Protein AF-A0A4Y2RGJ5-F1 (afdb_monomer_lite)

InterPro domains:
  IPR006984 Fcf1/UTP23 [PF04900] (3-62)
  IPR029060 PIN-like domain superfamily [SSF88723] (2-63)

Sequence (67 aa):
MMDCLYGKCIPYITDCVLGELEKLGKKFRLALKIVKDPRFVRLTCMHKGTYADDCIVQRVTQVRIVC

Foldseek 3Di:
DCVVVVDDDQAEDEPLNLVVLVVVPDVSVVVNVVCPPPSYHYDYDPDPHRPPVVRVVVVCVVDVDDD

Structure (mmCIF, N/CA/C/O backbone):
data_AF-A0A4Y2RGJ5-F1
#
_entry.id   AF-A0A4Y2RGJ5-F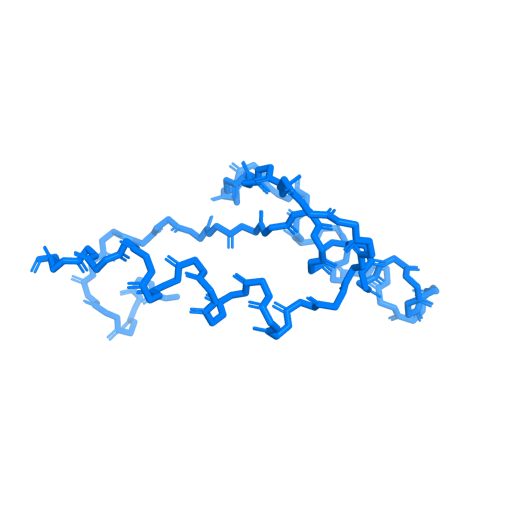1
#
loop_
_atom_site.group_PDB
_atom_site.id
_atom_site.type_symbol
_atom_site.label_atom_id
_atom_site.label_alt_id
_atom_site.label_comp_id
_atom_site.label_asym_id
_atom_site.label_entity_id
_a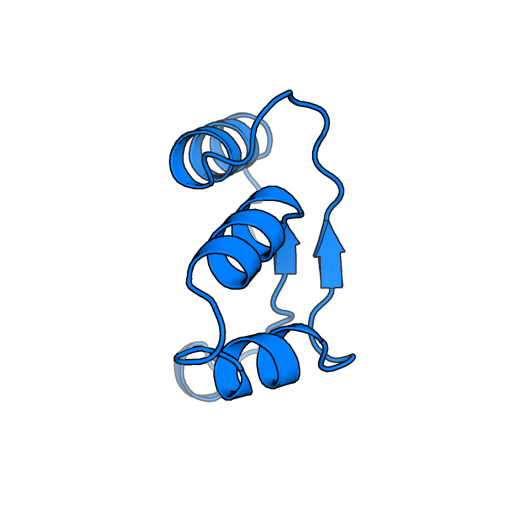tom_site.label_seq_id
_atom_site.pdbx_PDB_ins_code
_atom_site.Cartn_x
_atom_site.Cartn_y
_atom_site.Cartn_z
_atom_site.occupancy
_atom_site.B_iso_or_equiv
_atom_site.auth_seq_id
_atom_site.auth_comp_id
_atom_site.auth_asym_id
_atom_site.auth_atom_id
_atom_site.pdb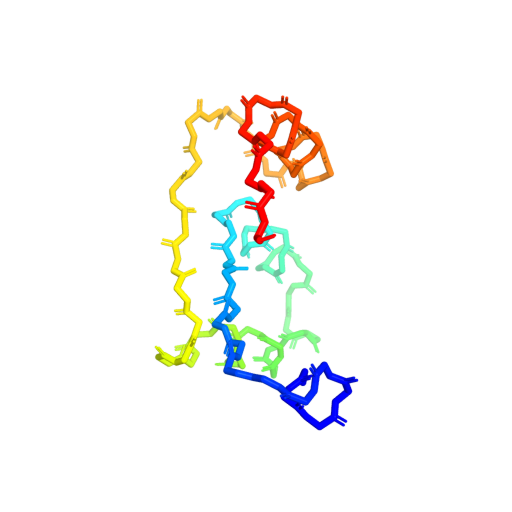x_PDB_model_num
ATOM 1 N N . MET A 1 1 ? -1.192 -0.069 -15.312 1.00 88.69 1 MET A N 1
ATOM 2 C CA . MET A 1 1 ? 0.249 -0.421 -15.301 1.00 88.69 1 MET A CA 1
ATOM 3 C C . MET A 1 1 ? 0.673 -1.069 -16.608 1.00 88.69 1 MET A C 1
ATOM 5 O O . MET A 1 1 ? 1.706 -0.668 -17.117 1.00 88.69 1 MET A O 1
ATOM 9 N N . MET A 1 2 ? -0.118 -1.992 -17.171 1.00 92.69 2 MET A N 1
ATOM 10 C CA . MET A 1 2 ? 0.226 -2.683 -18.423 1.00 92.69 2 MET A CA 1
ATOM 11 C C . MET A 1 2 ? 0.546 -1.727 -19.583 1.00 92.69 2 MET A C 1
ATOM 13 O O . MET A 1 2 ? 1.598 -1.877 -20.185 1.00 92.69 2 MET A O 1
ATOM 17 N N . ASP A 1 3 ? -0.264 -0.687 -19.811 1.00 93.81 3 ASP A N 1
ATOM 18 C CA . ASP A 1 3 ? -0.022 0.282 -20.901 1.00 93.81 3 ASP A CA 1
ATOM 19 C C . ASP A 1 3 ? 1.221 1.162 -20.690 1.00 93.81 3 ASP A C 1
ATOM 21 O O . ASP A 1 3 ? 1.736 1.753 -21.628 1.00 93.81 3 ASP A O 1
ATOM 25 N N . CYS A 1 4 ? 1.704 1.262 -19.448 1.00 95.56 4 CYS A N 1
ATOM 26 C CA . CYS A 1 4 ? 2.896 2.038 -19.103 1.00 95.56 4 CYS A CA 1
ATOM 27 C C . CYS A 1 4 ? 4.168 1.186 -19.207 1.00 95.56 4 CYS A C 1
ATOM 29 O O . CYS A 1 4 ? 5.193 1.651 -19.693 1.00 95.56 4 CYS A O 1
ATOM 31 N N . LEU A 1 5 ? 4.098 -0.070 -18.756 1.00 94.19 5 LEU A N 1
ATOM 32 C CA . LEU A 1 5 ? 5.243 -0.984 -18.703 1.00 94.19 5 LEU A CA 1
ATOM 33 C C . LEU A 1 5 ? 5.342 -1.906 -19.927 1.00 94.19 5 LEU A C 1
ATOM 35 O O . LEU A 1 5 ? 6.285 -2.684 -20.013 1.00 94.19 5 LEU A O 1
ATOM 39 N N . TYR A 1 6 ? 4.365 -1.852 -20.837 1.00 94.19 6 TYR A N 1
ATOM 40 C CA . TYR A 1 6 ? 4.250 -2.713 -22.019 1.00 94.19 6 TYR A CA 1
ATOM 41 C C . TYR A 1 6 ? 4.426 -4.212 -21.704 1.00 94.19 6 TYR A C 1
ATOM 43 O O . TYR A 1 6 ? 5.022 -4.965 -22.470 1.00 94.19 6 TYR A O 1
ATOM 51 N N . GLY A 1 7 ? 3.894 -4.656 -20.559 1.00 94.31 7 GLY A N 1
ATOM 52 C CA . GLY A 1 7 ? 4.044 -6.025 -20.061 1.00 94.31 7 GLY A CA 1
ATOM 53 C C . GLY A 1 7 ? 2.954 -6.430 -19.067 1.00 94.31 7 GLY A C 1
ATOM 54 O O . GLY A 1 7 ? 2.205 -5.593 -18.557 1.00 94.31 7 GLY A O 1
ATOM 55 N N . LYS A 1 8 ? 2.845 -7.737 -18.780 1.00 93.00 8 LYS A N 1
ATOM 56 C CA . LYS A 1 8 ? 1.873 -8.258 -17.805 1.00 93.00 8 LYS A CA 1
ATOM 57 C C . LYS A 1 8 ? 2.262 -7.805 -16.396 1.00 93.00 8 LYS A C 1
ATOM 59 O O . LYS A 1 8 ? 3.259 -8.258 -15.848 1.00 93.00 8 LYS A O 1
ATOM 64 N N . CYS A 1 9 ? 1.428 -6.972 -15.780 1.00 93.88 9 CYS A N 1
ATOM 65 C CA . CYS A 1 9 ? 1.607 -6.525 -14.398 1.00 93.88 9 CYS A CA 1
ATOM 66 C C . CYS A 1 9 ? 0.572 -7.176 -13.481 1.00 93.88 9 CYS A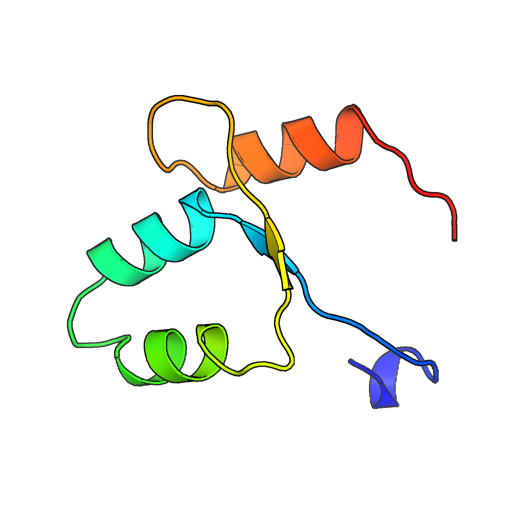 C 1
ATOM 68 O O . CYS A 1 9 ? -0.621 -7.149 -13.787 1.00 93.88 9 CYS A O 1
ATOM 70 N N . ILE A 1 10 ? 1.021 -7.697 -12.339 1.00 93.75 10 ILE A N 1
ATOM 71 C CA . ILE A 1 10 ? 0.153 -8.194 -11.267 1.00 93.75 10 ILE A CA 1
ATOM 72 C C . ILE A 1 10 ? 0.361 -7.282 -10.054 1.00 93.75 10 ILE A C 1
ATOM 74 O O . ILE A 1 10 ? 1.471 -7.251 -9.520 1.00 93.75 10 ILE A O 1
ATOM 78 N N . PRO A 1 11 ? -0.648 -6.505 -9.635 1.00 95.12 11 PRO A N 1
ATOM 79 C CA . PRO A 1 11 ? -0.521 -5.658 -8.463 1.00 95.12 11 PRO A CA 1
ATOM 80 C C . PRO A 1 11 ? -0.618 -6.484 -7.173 1.00 95.12 11 PRO A C 1
ATOM 82 O O . PRO A 1 11 ? -1.456 -7.378 -7.051 1.00 95.12 11 PRO A O 1
ATOM 85 N N . TYR A 1 12 ? 0.217 -6.142 -6.193 1.00 95.25 12 TYR A N 1
ATOM 86 C CA . TYR A 1 12 ? 0.208 -6.742 -4.861 1.00 95.25 12 TYR A CA 1
ATOM 87 C C . TYR A 1 12 ? -0.173 -5.696 -3.814 1.00 95.25 12 TYR A C 1
ATOM 89 O O . TYR A 1 12 ? 0.232 -4.538 -3.916 1.00 95.25 12 TYR A O 1
ATOM 97 N N . ILE A 1 13 ? -0.927 -6.104 -2.797 1.00 96.88 13 ILE A N 1
ATOM 98 C CA . ILE A 1 13 ? -1.341 -5.252 -1.676 1.00 96.88 13 ILE A CA 1
ATOM 99 C C . ILE A 1 13 ? -0.992 -5.935 -0.356 1.00 96.88 13 ILE A C 1
ATOM 101 O O . ILE A 1 13 ? -1.326 -7.098 -0.145 1.00 96.88 13 ILE A O 1
ATOM 105 N N . THR A 1 14 ? -0.304 -5.228 0.535 1.00 97.12 14 THR A N 1
ATOM 106 C CA . THR A 1 14 ? 0.035 -5.724 1.872 1.00 97.12 14 THR A CA 1
ATOM 107 C C . THR A 1 14 ? -1.101 -5.483 2.868 1.00 97.12 14 THR A C 1
ATOM 109 O O . THR A 1 14 ? -1.885 -4.540 2.728 1.00 97.12 14 THR A O 1
ATOM 112 N N . ASP A 1 15 ? -1.175 -6.310 3.914 1.00 96.75 15 ASP A N 1
ATOM 113 C CA . ASP A 1 15 ? -2.166 -6.148 4.990 1.00 96.75 15 ASP A CA 1
ATOM 114 C C . ASP A 1 15 ? -2.110 -4.768 5.658 1.00 96.75 15 ASP A C 1
ATOM 116 O O . ASP A 1 15 ? -3.148 -4.213 6.012 1.00 96.75 15 ASP A O 1
ATOM 120 N N . CYS A 1 16 ? -0.914 -4.198 5.823 1.00 97.50 16 CYS A N 1
ATOM 121 C CA . CYS A 1 16 ? -0.741 -2.886 6.441 1.00 97.50 16 CYS A CA 1
ATOM 122 C C . CYS A 1 16 ? -1.330 -1.749 5.593 1.00 97.50 16 CYS A C 1
ATOM 124 O O . CYS A 1 16 ? -2.050 -0.920 6.145 1.00 97.50 16 CYS A O 1
ATOM 126 N N . VAL A 1 17 ? -1.137 -1.767 4.265 1.00 97.12 17 VAL A N 1
ATOM 127 C CA . VAL A 1 17 ? -1.756 -0.799 3.338 1.00 97.12 17 VAL A CA 1
ATOM 128 C C . VAL A 1 17 ? -3.279 -0.915 3.383 1.00 97.12 17 VAL A C 1
ATOM 130 O O . VAL A 1 17 ? -3.981 0.095 3.426 1.00 97.12 17 VAL A O 1
ATOM 133 N N . LEU A 1 18 ? -3.810 -2.143 3.414 1.00 95.56 18 LEU A N 1
ATOM 134 C CA . LEU A 1 18 ? -5.251 -2.356 3.554 1.00 95.56 18 LEU A CA 1
ATOM 135 C C . LEU A 1 18 ? -5.766 -1.808 4.896 1.00 95.56 18 LEU A C 1
ATOM 137 O O . LEU A 1 18 ? -6.780 -1.113 4.919 1.00 95.56 18 LEU A O 1
ATOM 141 N N . GLY A 1 19 ? -5.049 -2.069 5.992 1.00 95.44 19 GLY A N 1
ATOM 142 C CA . GLY A 1 19 ? -5.396 -1.576 7.324 1.00 95.44 19 GLY A CA 1
ATOM 143 C C . GLY A 1 19 ? -5.360 -0.049 7.437 1.00 95.44 19 GLY A C 1
ATOM 144 O O . GLY A 1 19 ? -6.226 0.539 8.085 1.00 95.44 19 GLY A O 1
ATOM 145 N N . GLU A 1 20 ? -4.409 0.623 6.787 1.00 96.00 20 GLU A N 1
ATOM 146 C CA . GLU A 1 20 ? -4.408 2.089 6.683 1.00 96.00 20 GLU A CA 1
ATOM 147 C C . GLU A 1 20 ? -5.592 2.605 5.872 1.00 96.00 20 GLU A C 1
ATOM 149 O O . GLU A 1 20 ? -6.283 3.529 6.308 1.00 96.00 20 GLU A O 1
ATOM 154 N N . LEU A 1 21 ? -5.891 1.974 4.737 1.00 95.62 21 LEU A N 1
ATOM 155 C CA . LEU A 1 21 ? -7.013 2.367 3.890 1.00 95.62 21 LEU A CA 1
ATOM 156 C C . LEU A 1 21 ? -8.364 2.214 4.611 1.00 95.62 21 LEU A C 1
ATOM 158 O O . LEU A 1 21 ? -9.266 3.031 4.420 1.00 95.62 21 LEU A O 1
ATOM 162 N N . GLU A 1 22 ? -8.500 1.205 5.476 1.00 94.50 22 GLU A N 1
ATOM 163 C CA . GLU A 1 22 ? -9.678 1.011 6.329 1.00 94.50 22 GLU A CA 1
ATOM 164 C C . GLU A 1 22 ? -9.809 2.104 7.405 1.00 94.50 22 GLU A C 1
ATOM 166 O O . GLU A 1 22 ? -10.922 2.572 7.667 1.00 94.50 22 GLU A O 1
ATOM 171 N N . LYS A 1 23 ? -8.691 2.590 7.966 1.00 94.44 23 LYS A N 1
ATOM 172 C CA . LYS A 1 23 ? -8.672 3.697 8.946 1.00 94.44 23 LYS A CA 1
ATOM 173 C C . LYS A 1 23 ? -9.103 5.037 8.354 1.00 94.44 23 LYS A C 1
ATOM 175 O O . LYS A 1 23 ? -9.688 5.851 9.066 1.00 94.44 23 LYS A O 1
ATOM 180 N N . LEU A 1 24 ? -8.871 5.264 7.059 1.00 93.62 24 LEU A N 1
ATOM 181 C CA . LEU A 1 24 ? -9.297 6.488 6.367 1.00 93.62 24 LEU A CA 1
ATOM 182 C C . LEU A 1 24 ? -10.832 6.604 6.222 1.00 93.62 24 LEU A C 1
ATOM 184 O O . LEU A 1 24 ? -11.358 7.657 5.843 1.00 93.62 24 LEU A O 1
ATOM 188 N N . GLY A 1 25 ? -11.570 5.539 6.550 1.00 91.56 25 GLY A N 1
ATOM 189 C CA . GLY A 1 25 ? -13.017 5.561 6.713 1.00 91.56 25 GLY A CA 1
ATOM 190 C C . GLY A 1 25 ? -13.807 5.664 5.405 1.00 91.56 25 GLY A C 1
ATOM 191 O O . GLY A 1 25 ? -13.352 5.329 4.310 1.00 91.56 25 GLY A O 1
ATOM 192 N N . LYS A 1 26 ? -15.061 6.124 5.515 1.00 93.94 26 LYS A N 1
ATOM 193 C CA . LYS A 1 26 ? -16.058 6.043 4.426 1.00 93.94 26 LYS A CA 1
ATOM 194 C C . LYS A 1 26 ? -15.684 6.844 3.176 1.00 93.94 26 LYS A C 1
ATOM 196 O O . LYS A 1 26 ? -16.128 6.475 2.089 1.00 93.94 26 LYS A O 1
ATOM 201 N N . LYS A 1 27 ? -14.857 7.888 3.309 1.00 94.44 27 LYS A N 1
ATOM 202 C CA . LYS A 1 27 ? -14.375 8.702 2.180 1.00 94.44 27 LYS A CA 1
ATOM 203 C C . LYS A 1 27 ? -13.639 7.849 1.138 1.00 94.44 27 LYS A C 1
ATOM 205 O O . LYS A 1 27 ? -13.750 8.115 -0.053 1.00 94.44 27 LYS A O 1
ATOM 210 N N . PHE A 1 28 ? -12.976 6.776 1.571 1.00 96.12 28 PHE A N 1
ATOM 211 C CA . PHE A 1 28 ? -12.178 5.894 0.714 1.00 96.12 28 PHE A CA 1
ATOM 212 C C . PHE A 1 28 ? -12.862 4.554 0.415 1.00 96.12 28 PHE A C 1
ATOM 214 O O . PHE A 1 28 ? -12.221 3.594 -0.009 1.00 96.12 28 PHE A O 1
ATOM 221 N N . ARG A 1 29 ? -14.193 4.475 0.558 1.00 94.50 29 ARG A N 1
ATOM 222 C CA . ARG A 1 29 ? -14.953 3.242 0.292 1.00 94.50 29 ARG A CA 1
ATOM 223 C C . ARG A 1 29 ? -14.774 2.717 -1.136 1.00 94.50 29 ARG A C 1
ATOM 225 O O . ARG A 1 29 ? -14.782 1.505 -1.332 1.00 94.50 29 ARG A O 1
ATOM 232 N N . LEU A 1 30 ? -14.627 3.603 -2.125 1.00 96.12 30 LEU A N 1
ATOM 233 C CA . LEU A 1 30 ? -14.358 3.193 -3.507 1.00 96.12 30 LEU A CA 1
ATOM 234 C C . LEU A 1 30 ? -12.968 2.558 -3.636 1.00 96.12 30 LEU A C 1
ATOM 236 O O . LEU A 1 30 ? -12.851 1.484 -4.216 1.00 96.12 30 LEU A O 1
ATOM 240 N N . ALA A 1 31 ? -11.946 3.164 -3.029 1.00 95.44 31 ALA A N 1
ATOM 241 C CA . ALA A 1 31 ? -10.594 2.611 -3.010 1.00 95.44 31 ALA A CA 1
ATOM 242 C C . ALA A 1 31 ? -10.563 1.228 -2.336 1.00 95.44 31 ALA A C 1
ATOM 244 O O . ALA A 1 31 ? -9.994 0.291 -2.887 1.00 95.44 31 ALA A O 1
ATOM 245 N N . LEU A 1 32 ? -11.277 1.057 -1.215 1.00 95.50 32 LEU A N 1
ATOM 246 C CA . LEU A 1 32 ? -11.418 -0.243 -0.545 1.00 95.50 32 LEU A CA 1
ATOM 247 C C . LEU A 1 32 ? -12.077 -1.312 -1.424 1.00 95.50 32 LEU A C 1
ATOM 249 O O . LEU A 1 32 ? -11.753 -2.488 -1.292 1.00 95.50 32 LEU A O 1
ATOM 253 N N . LYS A 1 33 ? -13.005 -0.935 -2.313 1.00 94.88 33 LYS A N 1
ATOM 254 C CA . LYS A 1 33 ? -13.589 -1.873 -3.284 1.00 94.88 33 LYS A CA 1
ATOM 255 C C . LYS A 1 33 ? -12.592 -2.247 -4.378 1.00 94.88 33 LYS A C 1
ATOM 257 O O . LYS A 1 33 ? -12.511 -3.419 -4.718 1.00 94.88 33 LYS A O 1
ATOM 262 N N . ILE A 1 34 ? -11.832 -1.278 -4.892 1.00 95.44 34 ILE A N 1
ATOM 263 C CA . ILE A 1 34 ? -10.820 -1.502 -5.939 1.00 95.44 34 ILE A CA 1
ATOM 264 C C . ILE A 1 34 ? -9.717 -2.435 -5.433 1.00 95.44 34 ILE A C 1
ATOM 266 O O . ILE A 1 34 ? -9.333 -3.365 -6.129 1.00 95.44 34 ILE A O 1
ATOM 270 N N . VAL A 1 35 ? -9.246 -2.231 -4.204 1.00 94.88 35 VAL A N 1
ATOM 271 C CA . VAL A 1 35 ? -8.200 -3.068 -3.595 1.00 94.88 35 VAL A CA 1
ATOM 272 C C . VAL A 1 35 ? -8.667 -4.509 -3.346 1.00 94.88 35 VAL A C 1
ATOM 274 O O . VAL A 1 35 ? -7.848 -5.422 -3.311 1.00 94.88 35 VAL A O 1
ATOM 277 N N . LYS A 1 36 ? -9.977 -4.732 -3.189 1.00 91.56 36 LYS A N 1
ATOM 278 C CA . LYS A 1 36 ? -10.578 -6.069 -3.024 1.00 91.56 36 LYS A CA 1
ATOM 279 C C . LYS A 1 36 ? -10.871 -6.770 -4.355 1.00 91.56 36 LYS A C 1
ATOM 281 O O . LYS A 1 36 ? -11.444 -7.857 -4.351 1.00 91.56 36 LYS A O 1
ATOM 286 N N . ASP 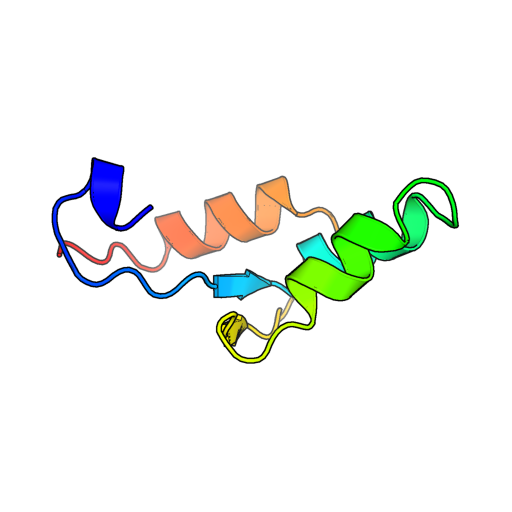A 1 37 ? -10.516 -6.156 -5.480 1.00 95.81 37 ASP A N 1
ATOM 287 C CA . ASP A 1 37 ? -10.633 -6.770 -6.798 1.00 95.81 37 ASP A CA 1
ATOM 288 C C . ASP A 1 37 ? -9.691 -7.987 -6.906 1.00 95.81 37 ASP A C 1
ATOM 290 O O . ASP A 1 37 ? -8.534 -7.897 -6.491 1.00 95.81 37 ASP A O 1
ATOM 294 N N . PRO A 1 38 ? -10.141 -9.120 -7.478 1.00 94.06 38 PRO A N 1
ATOM 295 C CA . PRO A 1 38 ? -9.350 -10.353 -7.558 1.00 94.06 38 PRO A CA 1
ATOM 296 C C . PRO A 1 38 ? -8.061 -10.226 -8.383 1.00 94.06 38 PRO A C 1
ATOM 298 O O . PRO A 1 38 ? -7.205 -11.106 -8.318 1.00 94.06 38 PRO A O 1
ATOM 301 N N . ARG A 1 39 ? -7.895 -9.151 -9.164 1.00 93.81 39 ARG A N 1
ATOM 302 C CA . ARG A 1 39 ? -6.640 -8.857 -9.870 1.00 93.81 39 ARG A CA 1
ATOM 303 C C . ARG A 1 39 ? -5.509 -8.456 -8.920 1.00 93.81 39 ARG A C 1
ATOM 305 O O . ARG A 1 39 ? -4.351 -8.535 -9.324 1.00 93.81 39 ARG A O 1
ATOM 312 N N . PHE A 1 40 ? -5.825 -8.021 -7.699 1.00 95.44 40 PHE A N 1
ATOM 313 C CA . PHE A 1 40 ? -4.837 -7.741 -6.662 1.00 95.44 40 PHE A CA 1
ATOM 314 C C . PHE A 1 40 ? -4.512 -9.005 -5.874 1.00 95.44 40 PHE A C 1
ATOM 316 O O . PHE A 1 40 ? -5.395 -9.682 -5.351 1.00 95.44 40 PHE A O 1
ATOM 323 N N . VAL A 1 41 ? -3.221 -9.286 -5.726 1.00 95.81 41 VAL A N 1
ATOM 324 C CA . VAL A 1 41 ? -2.745 -10.372 -4.870 1.00 95.81 41 VAL A CA 1
ATOM 325 C C . VAL A 1 41 ? -2.436 -9.820 -3.484 1.00 95.81 41 VAL A C 1
ATOM 327 O O . VAL A 1 41 ? -1.669 -8.869 -3.324 1.00 95.81 41 VAL A O 1
ATOM 330 N N . ARG A 1 42 ? -3.033 -10.419 -2.457 1.00 95.50 42 ARG A N 1
ATOM 331 C CA . ARG A 1 42 ? -2.833 -9.998 -1.070 1.00 95.50 42 ARG A CA 1
ATOM 332 C C . ARG A 1 42 ? -1.572 -10.632 -0.485 1.00 95.50 42 ARG A C 1
ATOM 334 O O . ARG A 1 42 ? -1.395 -11.845 -0.556 1.00 95.50 42 ARG A O 1
ATOM 341 N N . LEU A 1 43 ? -0.723 -9.811 0.124 1.00 95.62 43 LEU A N 1
ATOM 342 C CA . LEU A 1 43 ? 0.484 -10.226 0.830 1.00 95.62 43 LEU A CA 1
ATOM 343 C C . LEU A 1 43 ? 0.288 -10.080 2.334 1.00 95.62 43 LEU A C 1
ATOM 345 O O . LEU A 1 43 ? -0.013 -8.991 2.828 1.00 95.62 43 LEU A O 1
ATOM 349 N N . THR A 1 44 ? 0.524 -11.169 3.058 1.00 95.38 44 THR A N 1
ATOM 350 C CA . THR A 1 44 ? 0.430 -11.162 4.512 1.00 95.38 44 THR A CA 1
ATOM 351 C C . THR A 1 44 ? 1.625 -10.457 5.148 1.00 95.38 44 THR A C 1
ATOM 353 O O . THR A 1 44 ? 2.777 -10.598 4.708 1.00 95.38 44 THR A O 1
ATOM 356 N N . CYS A 1 45 ? 1.350 -9.659 6.177 1.00 95.88 45 CYS A N 1
ATOM 357 C CA . CYS A 1 45 ? 2.374 -8.955 6.947 1.00 95.88 45 CYS A CA 1
ATOM 358 C C . CYS A 1 45 ? 2.703 -9.702 8.242 1.00 95.88 45 CYS A C 1
ATOM 360 O O . CYS A 1 45 ? 1.810 -10.102 8.979 1.00 95.88 45 CYS A O 1
ATOM 362 N N . MET A 1 46 ? 3.997 -9.826 8.551 1.00 93.75 46 MET A N 1
ATOM 363 C CA . MET A 1 46 ? 4.502 -10.491 9.762 1.00 93.75 46 MET A CA 1
ATOM 364 C C . MET A 1 46 ? 5.087 -9.483 10.761 1.00 93.75 46 MET A C 1
ATOM 366 O O . MET A 1 46 ? 6.135 -9.711 11.357 1.00 93.75 46 MET A O 1
ATOM 370 N N . HIS A 1 47 ? 4.439 -8.331 10.914 1.00 94.19 47 HIS A N 1
ATOM 371 C CA . HIS A 1 47 ? 4.847 -7.282 11.847 1.00 94.19 47 HIS A CA 1
ATOM 372 C C . HIS A 1 47 ? 3.626 -6.731 12.584 1.00 94.19 47 HIS A C 1
ATOM 374 O O . HIS A 1 47 ? 2.486 -6.888 12.147 1.00 94.19 47 HIS A O 1
ATOM 380 N N . LYS A 1 48 ? 3.863 -6.083 13.726 1.00 94.31 48 LYS A N 1
ATOM 381 C CA . LYS A 1 48 ? 2.808 -5.372 14.455 1.00 94.31 48 LYS A CA 1
ATOM 382 C C . LYS A 1 48 ? 2.520 -4.026 13.786 1.00 94.31 48 LYS A C 1
ATOM 384 O O . LYS A 1 48 ? 3.372 -3.467 13.098 1.00 94.31 48 LYS A O 1
ATOM 389 N N . GLY A 1 49 ? 1.322 -3.496 14.026 1.00 94.00 49 GLY A N 1
ATOM 390 C CA . GLY A 1 49 ? 0.894 -2.210 13.479 1.00 94.00 49 GLY A CA 1
ATOM 391 C C . GLY A 1 49 ? 0.575 -2.260 11.983 1.00 94.00 49 GLY A C 1
ATOM 392 O O . GLY A 1 49 ? 0.623 -3.309 11.348 1.00 94.00 49 GLY A O 1
ATOM 393 N N . THR A 1 50 ? 0.210 -1.107 11.427 1.00 96.19 50 THR A N 1
ATOM 394 C CA . THR A 1 50 ? -0.191 -0.991 10.017 1.00 96.19 50 THR A CA 1
ATOM 395 C C . THR A 1 50 ? 0.598 0.075 9.272 1.00 96.19 50 THR A C 1
ATOM 397 O O . THR A 1 50 ? 0.129 0.490 8.230 1.00 96.19 50 THR A O 1
ATOM 400 N N . TYR A 1 51 ? 1.739 0.536 9.791 1.00 95.62 51 TYR A N 1
ATOM 401 C CA . TYR A 1 51 ? 2.519 1.568 9.112 1.00 95.62 51 TYR A CA 1
ATOM 402 C C . TYR A 1 51 ? 3.082 1.000 7.804 1.00 95.62 51 TYR A C 1
ATOM 404 O O . TYR A 1 51 ? 3.937 0.106 7.822 1.00 95.62 51 TYR A O 1
ATOM 412 N N . ALA A 1 52 ? 2.499 1.412 6.680 1.00 97.06 52 ALA A N 1
ATOM 413 C CA . ALA A 1 52 ? 2.737 0.760 5.398 1.00 97.06 52 ALA A CA 1
ATOM 414 C C . ALA A 1 52 ? 4.135 1.037 4.843 1.00 97.06 52 ALA A C 1
ATOM 416 O O . ALA A 1 52 ? 4.733 0.142 4.241 1.00 97.06 52 ALA A O 1
ATOM 417 N N . ASP A 1 53 ? 4.663 2.231 5.089 1.00 96.31 53 ASP A N 1
ATOM 418 C CA . ASP A 1 53 ? 5.938 2.683 4.539 1.00 96.31 53 ASP A CA 1
ATOM 419 C C . ASP A 1 53 ? 7.096 1.792 5.006 1.00 96.31 53 ASP A C 1
ATOM 421 O O . ASP A 1 53 ? 7.796 1.206 4.176 1.00 96.31 53 ASP A O 1
ATOM 425 N N . ASP A 1 54 ? 7.230 1.583 6.321 1.00 95.75 54 ASP A N 1
ATOM 426 C CA . ASP A 1 54 ? 8.263 0.702 6.888 1.00 95.75 54 ASP A CA 1
ATOM 427 C C . ASP A 1 54 ? 8.127 -0.731 6.366 1.00 95.75 54 ASP A C 1
ATOM 429 O O . ASP A 1 54 ? 9.122 -1.381 6.038 1.00 95.75 54 ASP A O 1
ATOM 433 N N . CYS A 1 55 ? 6.890 -1.223 6.239 1.00 96.12 55 CYS A N 1
ATOM 434 C CA . CYS A 1 55 ? 6.629 -2.559 5.714 1.00 96.12 55 CYS A CA 1
ATOM 435 C C . CYS A 1 55 ? 7.132 -2.712 4.276 1.00 96.12 55 CYS A C 1
ATOM 437 O O . CYS A 1 55 ? 7.809 -3.694 3.955 1.00 96.12 55 CYS A O 1
ATOM 439 N N . ILE A 1 56 ? 6.790 -1.759 3.406 1.00 95.12 56 ILE A N 1
ATOM 440 C CA . ILE A 1 56 ? 7.174 -1.796 1.996 1.00 95.12 56 ILE A CA 1
ATOM 441 C C . ILE A 1 56 ? 8.693 -1.688 1.885 1.00 95.12 56 ILE A C 1
ATOM 443 O O . ILE A 1 56 ? 9.295 -2.533 1.222 1.00 95.12 56 ILE A O 1
ATOM 447 N N . VAL A 1 57 ? 9.315 -0.728 2.581 1.00 95.38 57 VAL A N 1
ATOM 448 C CA . VAL A 1 57 ? 10.774 -0.533 2.587 1.00 95.38 57 VAL A CA 1
ATOM 449 C C . VAL A 1 57 ? 11.490 -1.796 3.052 1.00 95.38 57 VAL A C 1
ATOM 451 O O . VAL A 1 57 ? 12.398 -2.276 2.367 1.00 95.38 57 VAL A O 1
ATOM 454 N N . GLN A 1 58 ? 11.064 -2.387 4.169 1.00 93.44 58 GLN A N 1
ATOM 455 C CA . GLN A 1 58 ? 11.662 -3.616 4.678 1.00 93.44 58 GLN A CA 1
ATOM 456 C C . GLN A 1 58 ? 11.517 -4.761 3.669 1.00 93.44 58 GLN A C 1
ATOM 458 O O .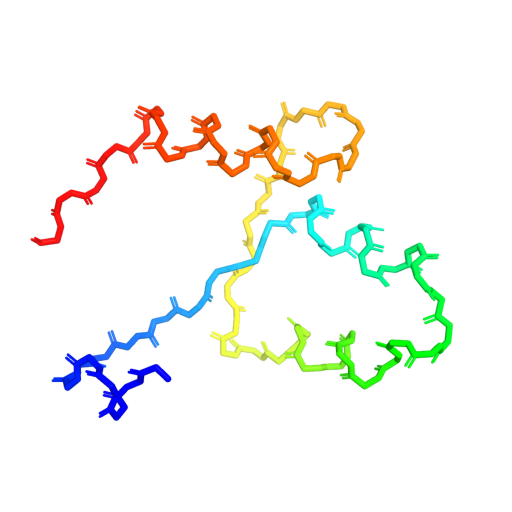 GLN A 1 58 ? 12.490 -5.464 3.391 1.00 93.44 58 GLN A O 1
ATOM 463 N N . ARG A 1 59 ? 10.328 -4.932 3.078 1.00 93.38 59 ARG A N 1
ATOM 464 C CA . ARG A 1 59 ? 10.053 -6.018 2.130 1.00 93.38 59 ARG A CA 1
ATOM 465 C C . ARG A 1 59 ? 10.902 -5.911 0.863 1.00 93.38 59 ARG A C 1
ATOM 467 O O . ARG A 1 59 ? 11.512 -6.906 0.478 1.00 93.38 59 ARG A O 1
ATOM 474 N N . VAL A 1 60 ? 10.975 -4.732 0.238 1.00 92.50 60 VAL A N 1
ATOM 475 C CA . VAL A 1 60 ? 11.779 -4.531 -0.987 1.00 92.50 60 VAL A CA 1
ATOM 476 C C . VAL A 1 60 ? 13.283 -4.559 -0.712 1.00 92.50 60 VAL A C 1
ATOM 478 O O . VAL A 1 60 ? 14.071 -4.885 -1.597 1.00 92.50 60 VAL A O 1
ATOM 481 N N . THR A 1 61 ? 13.696 -4.244 0.520 1.00 93.00 61 THR A N 1
ATOM 482 C CA . THR A 1 61 ? 15.101 -4.344 0.938 1.00 93.00 61 THR A CA 1
ATOM 483 C C . THR A 1 61 ? 15.516 -5.799 1.149 1.00 93.00 61 THR A C 1
ATOM 485 O O . THR A 1 61 ? 16.599 -6.185 0.715 1.00 93.00 61 THR A O 1
ATOM 488 N N . GLN A 1 62 ? 14.661 -6.610 1.782 1.00 88.88 62 GLN A N 1
ATOM 489 C CA . GLN A 1 62 ? 14.914 -8.037 2.021 1.00 88.88 62 GLN A CA 1
ATOM 490 C C . GLN A 1 62 ? 14.881 -8.860 0.732 1.00 88.88 62 GLN A C 1
ATOM 492 O O . GLN A 1 62 ? 15.723 -9.732 0.531 1.00 88.88 62 GLN A O 1
ATOM 497 N N . VAL A 1 63 ? 13.901 -8.594 -0.133 1.00 83.31 63 VAL A N 1
ATOM 498 C CA . VAL A 1 63 ? 13.711 -9.322 -1.386 1.00 83.31 63 VAL A CA 1
ATOM 499 C C . VAL A 1 63 ? 13.913 -8.353 -2.540 1.00 83.31 63 VAL A C 1
ATOM 501 O O . VAL A 1 63 ? 12.988 -7.665 -2.970 1.00 83.31 63 VAL A O 1
ATOM 504 N N . ARG A 1 64 ? 15.134 -8.325 -3.078 1.00 75.88 64 ARG A N 1
ATOM 505 C CA . ARG A 1 64 ? 15.397 -7.677 -4.365 1.00 75.88 64 ARG A CA 1
ATOM 506 C C . ARG A 1 64 ? 15.057 -8.645 -5.486 1.00 75.88 64 ARG A C 1
ATOM 508 O O . ARG A 1 64 ? 15.882 -9.466 -5.875 1.00 75.88 64 ARG A O 1
ATOM 515 N N . ILE A 1 65 ? 13.830 -8.549 -5.988 1.00 71.69 65 ILE A N 1
ATOM 516 C CA . ILE A 1 65 ? 13.446 -9.220 -7.230 1.00 71.69 65 ILE A CA 1
ATOM 517 C C . ILE A 1 65 ? 13.976 -8.361 -8.373 1.00 71.69 65 ILE A C 1
ATOM 519 O O . ILE A 1 65 ? 13.462 -7.274 -8.628 1.00 71.69 65 ILE A O 1
ATOM 523 N N . VAL A 1 66 ? 15.037 -8.829 -9.020 1.00 50.62 66 VAL A N 1
ATOM 524 C CA . VAL A 1 66 ? 15.458 -8.295 -10.314 1.00 50.62 66 VAL A CA 1
ATOM 525 C C . VAL A 1 66 ? 14.620 -9.046 -11.345 1.00 50.62 66 VAL A C 1
ATOM 527 O O . VAL A 1 66 ? 14.776 -10.259 -11.479 1.00 50.62 66 VAL A O 1
ATOM 530 N N . CYS A 1 67 ? 13.649 -8.352 -11.941 1.00 44.84 67 CYS A N 1
ATOM 531 C CA . CYS A 1 67 ? 12.886 -8.865 -13.078 1.00 44.84 67 CYS A CA 1
ATOM 532 C C . CYS A 1 67 ? 13.796 -9.078 -14.289 1.00 44.84 67 CYS A C 1
ATOM 534 O O . CYS A 1 67 ? 14.711 -8.244 -14.477 1.00 44.84 67 CYS A O 1
#

pLDDT: mean 92.51, std 8.89, range [44.84, 97.5]

Radius of gyration: 13.36 Å; chains: 1; bounding box: 32×20×36 Å

Secondary structure (DSSP, 8-state):
-HHHHTS----EEEHHHHHHHHHTGGGGHHHHHHHTSTTSEEE---SSS--HHHHHHHHHHH-----

Organism: Araneus ventricosus (NCBI:txid182803)